Protein AF-A0A9W8AGY7-F1 (afdb_monomer)

Sequence (132 aa):
MSMKNAQGVYFEDEKQWYHQAKLQNYPKIDGCYEPANGPQTVNGIDLKPFTSIVTKSYDKDTKLFIKELEGKKVDNGAEHNGCVQVVDNDTEDSDLGMYISTAERKRKYFKGLGMVTVTEKDDCDVRRYKLE

Solvent-accessible surface area (backbone atoms only — not comparable to full-atom values): 8277 Å² total; per-residue (Å²): 135,86,80,76,77,68,65,74,38,53,72,73,88,79,75,73,82,66,75,80,74,64,75,83,77,61,76,86,72,92,66,91,75,76,85,68,99,58,62,54,48,100,84,69,46,75,58,40,51,83,23,26,27,33,20,58,87,51,58,62,73,41,28,32,34,28,62,80,38,44,70,37,66,46,87,66,66,49,61,34,81,21,25,27,33,26,74,39,35,94,57,95,84,45,72,32,41,72,42,49,97,41,69,68,58,40,52,63,65,48,57,93,61,63,74,35,53,50,36,84,31,87,85,51,74,63,67,87,64,66,85,115

Structure (mmCIF, N/CA/C/O backbone):
data_AF-A0A9W8AGY7-F1
#
_entry.id   AF-A0A9W8AGY7-F1
#
loop_
_atom_site.group_PDB
_atom_site.id
_atom_site.type_symbol
_atom_site.label_atom_id
_atom_site.label_alt_id
_atom_site.label_comp_id
_atom_site.label_asym_id
_atom_site.label_entity_id
_atom_site.label_seq_id
_atom_site.pdbx_PDB_ins_code
_atom_site.Cartn_x
_atom_site.Cartn_y
_atom_site.Cartn_z
_atom_site.occupancy
_atom_site.B_iso_or_equiv
_atom_site.auth_seq_id
_atom_site.auth_comp_id
_atom_site.auth_asym_id
_atom_site.auth_atom_id
_atom_site.pdbx_PDB_model_num
ATOM 1 N N . MET A 1 1 ? 3.008 -24.427 8.180 1.00 36.34 1 MET A N 1
ATOM 2 C CA . MET A 1 1 ? 2.814 -22.997 7.862 1.00 36.34 1 MET A CA 1
ATOM 3 C C . MET A 1 1 ? 3.503 -22.184 8.939 1.00 36.34 1 MET A C 1
ATOM 5 O O . MET A 1 1 ? 3.071 -22.222 10.083 1.00 36.34 1 MET A O 1
ATOM 9 N N . SER A 1 2 ? 4.632 -21.561 8.604 1.00 28.73 2 SER A N 1
ATOM 10 C CA . SER A 1 2 ? 5.392 -20.728 9.537 1.00 28.73 2 SER A CA 1
ATOM 11 C C . SER A 1 2 ? 4.778 -19.331 9.531 1.00 28.73 2 SER A C 1
ATOM 13 O O . SER A 1 2 ? 4.977 -18.587 8.580 1.00 28.73 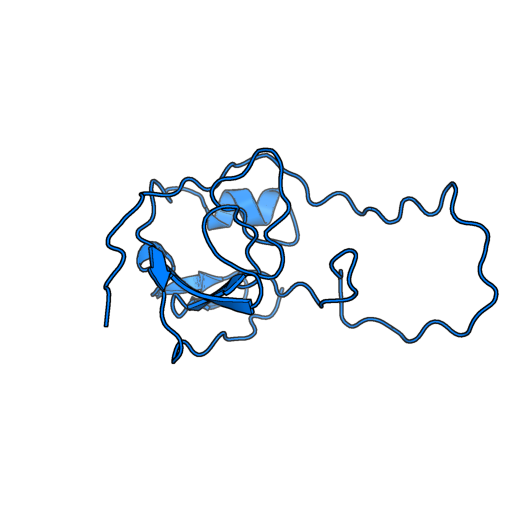2 SER A O 1
ATOM 15 N N . MET A 1 3 ? 3.996 -18.989 10.556 1.00 26.45 3 MET A N 1
ATOM 16 C CA . MET A 1 3 ? 3.531 -17.615 10.756 1.00 26.45 3 MET A CA 1
ATOM 17 C C . MET A 1 3 ? 4.725 -16.769 11.207 1.00 26.45 3 MET A C 1
ATOM 19 O O . MET A 1 3 ? 5.158 -16.872 12.355 1.00 26.45 3 MET A O 1
ATOM 23 N N . LYS A 1 4 ? 5.284 -15.950 10.309 1.00 35.03 4 LYS A N 1
ATOM 24 C CA . LYS A 1 4 ? 6.193 -14.869 10.706 1.00 35.03 4 LYS A CA 1
ATOM 25 C C . LYS A 1 4 ? 5.344 -13.783 11.372 1.00 35.03 4 LYS A C 1
ATOM 27 O O . LYS A 1 4 ? 4.729 -12.965 10.699 1.00 35.03 4 LYS A O 1
ATOM 32 N N . ASN A 1 5 ? 5.243 -13.829 12.699 1.00 32.84 5 ASN A N 1
ATOM 33 C CA . ASN A 1 5 ? 4.553 -12.796 13.464 1.00 32.84 5 ASN A CA 1
ATOM 34 C C . ASN A 1 5 ? 5.435 -11.549 13.615 1.00 32.84 5 ASN A C 1
ATOM 36 O O . ASN A 1 5 ? 6.529 -11.626 14.165 1.00 32.84 5 ASN A O 1
ATOM 40 N N . ALA A 1 6 ? 4.858 -10.426 13.185 1.00 37.06 6 ALA A N 1
ATOM 41 C CA . ALA A 1 6 ? 5.019 -9.064 13.688 1.00 37.06 6 ALA A CA 1
ATOM 42 C C . ALA A 1 6 ? 6.443 -8.479 13.767 1.00 37.06 6 ALA A C 1
ATOM 44 O O . ALA A 1 6 ? 7.147 -8.605 14.767 1.00 37.06 6 ALA A O 1
ATOM 45 N N . GLN A 1 7 ? 6.772 -7.662 12.767 1.00 37.03 7 GLN A N 1
ATOM 46 C CA . GLN A 1 7 ? 7.574 -6.457 12.966 1.00 37.03 7 GLN A CA 1
ATOM 47 C C . GLN A 1 7 ? 6.653 -5.262 12.745 1.00 37.03 7 GLN A C 1
ATOM 49 O O . GLN A 1 7 ? 5.966 -5.184 11.728 1.00 37.03 7 GLN A O 1
ATOM 54 N N . GLY A 1 8 ? 6.581 -4.378 13.735 1.00 29.78 8 GLY A N 1
ATOM 55 C CA . GLY A 1 8 ? 5.887 -3.113 13.579 1.00 29.78 8 GLY A CA 1
ATOM 56 C C . GLY A 1 8 ? 6.634 -2.261 12.566 1.00 29.78 8 GLY A C 1
ATOM 57 O O . GLY A 1 8 ? 7.828 -2.033 12.747 1.00 29.78 8 GLY A O 1
ATOM 58 N N . VAL A 1 9 ? 5.955 -1.837 11.500 1.00 43.41 9 VAL A N 1
ATOM 59 C CA . VAL A 1 9 ? 6.594 -1.058 10.434 1.00 43.41 9 VAL A CA 1
ATOM 60 C C . VAL A 1 9 ? 6.110 0.387 10.441 1.00 43.41 9 VAL A C 1
ATOM 62 O O . VAL A 1 9 ? 4.936 0.653 10.707 1.00 43.41 9 VAL A O 1
ATOM 65 N N . TYR A 1 10 ? 7.023 1.320 10.178 1.00 37.38 10 TYR A N 1
ATOM 66 C CA . TYR A 1 10 ? 6.752 2.752 10.097 1.00 37.38 10 TYR A CA 1
ATOM 67 C C . TYR A 1 10 ? 6.577 3.182 8.640 1.00 37.38 10 TYR A C 1
ATOM 69 O O . TYR A 1 10 ? 7.356 2.790 7.775 1.00 37.38 10 TYR A O 1
ATOM 77 N N . PHE A 1 11 ? 5.583 4.032 8.374 1.00 44.59 11 PHE A N 1
ATOM 78 C CA . PHE A 1 11 ? 5.493 4.758 7.110 1.00 44.59 11 PHE A CA 1
ATOM 79 C C . PHE A 1 11 ? 6.304 6.049 7.237 1.00 44.59 11 PHE A C 1
ATOM 81 O O . PHE A 1 11 ? 5.880 6.977 7.920 1.00 44.59 11 PHE A O 1
ATOM 88 N N . GLU A 1 12 ? 7.470 6.128 6.597 1.00 42.06 12 GLU A N 1
ATOM 89 C CA . GLU A 1 12 ? 8.232 7.381 6.566 1.00 42.06 12 GLU A CA 1
ATOM 90 C C . GLU A 1 12 ? 7.500 8.442 5.738 1.00 42.06 12 GLU A C 1
ATOM 92 O O . GLU A 1 12 ? 7.098 8.183 4.599 1.00 42.06 12 GLU A O 1
ATOM 97 N N . ASP A 1 13 ? 7.365 9.656 6.275 1.00 39.91 13 ASP A N 1
ATOM 98 C CA . ASP A 1 13 ? 6.601 10.748 5.662 1.00 39.91 13 ASP A CA 1
ATOM 99 C C . ASP A 1 13 ? 7.260 11.327 4.390 1.00 39.91 13 ASP A C 1
ATOM 101 O O . ASP A 1 13 ? 6.552 11.762 3.479 1.00 39.91 13 ASP A O 1
ATOM 105 N N . GLU A 1 14 ? 8.582 11.228 4.203 1.00 37.03 14 GLU A N 1
ATOM 106 C CA . GLU A 1 14 ? 9.299 12.131 3.275 1.00 37.03 14 GLU A CA 1
ATOM 107 C C . GLU A 1 14 ? 10.176 11.498 2.184 1.00 37.03 14 GLU A C 1
ATOM 109 O O . GLU A 1 14 ? 11.145 12.099 1.732 1.00 37.03 14 GLU A O 1
ATOM 114 N N . LYS A 1 15 ? 9.792 10.352 1.619 1.00 40.22 15 LYS A N 1
ATOM 115 C CA . LYS A 1 15 ? 10.251 10.019 0.259 1.00 40.22 15 LYS A CA 1
ATOM 116 C C . LYS A 1 15 ? 9.201 10.450 -0.752 1.00 40.22 15 LYS A C 1
ATOM 118 O O . LYS A 1 15 ? 8.164 9.804 -0.914 1.00 40.22 15 LYS A O 1
ATOM 123 N N . GLN A 1 16 ? 9.445 11.601 -1.381 1.00 34.78 16 GLN A N 1
ATOM 124 C CA . GLN A 1 16 ? 8.790 11.938 -2.636 1.00 34.78 16 GLN A CA 1
ATOM 125 C C . GLN A 1 16 ? 9.174 10.837 -3.621 1.00 34.78 16 GLN A C 1
ATOM 127 O O . GLN A 1 16 ? 10.359 10.581 -3.830 1.00 34.78 16 GLN A O 1
ATOM 132 N N . TRP A 1 17 ? 8.182 10.177 -4.215 1.00 35.97 17 TRP A N 1
ATOM 133 C CA . TRP A 1 17 ? 8.400 9.425 -5.441 1.00 35.97 17 TRP A CA 1
ATOM 134 C C . TRP A 1 17 ? 8.764 10.465 -6.488 1.00 35.97 17 TRP A C 1
ATOM 136 O O . TRP A 1 17 ? 7.896 11.016 -7.164 1.00 35.97 17 TRP A O 1
ATOM 146 N N . TYR A 1 18 ? 10.044 10.834 -6.533 1.00 27.55 18 TYR A N 1
ATOM 147 C CA . TYR A 1 18 ? 10.552 11.651 -7.608 1.00 27.55 18 TYR A CA 1
ATOM 148 C C . TYR A 1 18 ? 10.134 10.936 -8.879 1.00 27.55 18 TYR A C 1
ATOM 150 O O . TYR A 1 18 ? 10.399 9.746 -9.053 1.00 27.55 18 TYR A O 1
ATOM 158 N N . HIS A 1 19 ? 9.454 11.671 -9.753 1.00 31.58 19 HIS A N 1
ATOM 159 C CA . HIS A 1 19 ? 9.500 11.400 -11.170 1.00 31.58 19 HIS A CA 1
ATOM 160 C C . HIS A 1 19 ? 10.970 11.190 -11.543 1.00 31.58 19 HIS A C 1
ATOM 162 O O . HIS A 1 19 ? 11.675 12.126 -11.905 1.00 31.58 19 HIS A O 1
ATOM 168 N N . GLN A 1 20 ? 11.440 9.946 -11.503 1.00 30.47 20 GLN A N 1
ATOM 169 C CA . GLN A 1 20 ? 12.648 9.542 -12.197 1.00 30.47 20 GLN A CA 1
ATOM 170 C C . GLN A 1 20 ? 12.340 9.383 -13.692 1.00 30.47 20 GLN A C 1
ATOM 172 O O . GLN A 1 20 ? 12.964 8.605 -14.392 1.00 30.47 20 GLN A O 1
ATOM 177 N N . ALA A 1 21 ? 11.476 10.244 -14.236 1.00 31.16 21 ALA A N 1
ATOM 178 C CA . ALA A 1 21 ? 11.720 10.807 -15.547 1.00 31.16 21 ALA A CA 1
ATOM 179 C C . ALA A 1 21 ? 12.912 11.781 -15.432 1.00 31.16 21 ALA A C 1
ATOM 181 O O . ALA A 1 21 ? 12.794 12.979 -15.683 1.00 31.16 21 ALA A O 1
ATOM 182 N N . LYS A 1 22 ? 14.104 11.267 -15.085 1.00 30.50 22 LYS A N 1
ATOM 183 C CA . LYS A 1 22 ? 15.365 11.882 -15.516 1.00 30.50 22 LYS A CA 1
ATOM 184 C C . LYS A 1 22 ? 15.456 11.665 -17.033 1.00 30.50 22 LYS A C 1
ATOM 186 O O . LYS A 1 22 ? 16.302 10.932 -17.527 1.00 30.50 22 LYS A O 1
ATOM 191 N N . LEU A 1 23 ? 14.589 12.342 -17.786 1.00 37.34 23 LEU A N 1
ATOM 192 C CA . LEU A 1 23 ? 14.663 12.446 -19.246 1.00 37.34 23 LEU A CA 1
ATOM 193 C C . LEU A 1 23 ? 15.807 13.370 -19.699 1.00 37.34 23 LEU A C 1
ATOM 195 O O . LEU A 1 23 ? 15.869 13.738 -20.864 1.00 37.34 23 LEU A O 1
ATOM 199 N N . GLN A 1 24 ? 16.710 13.775 -18.801 1.00 32.31 24 GLN A N 1
ATOM 200 C CA . GLN A 1 24 ? 17.796 14.686 -19.159 1.00 32.31 24 GLN A CA 1
ATOM 201 C C . GLN A 1 24 ? 19.070 13.991 -19.649 1.00 32.31 24 GLN A C 1
ATOM 203 O O . GLN A 1 24 ? 19.894 14.685 -20.221 1.00 32.31 24 GLN A O 1
ATOM 208 N N . ASN A 1 25 ? 19.238 12.668 -19.487 1.00 35.69 25 ASN A N 1
ATOM 209 C CA . ASN A 1 25 ? 20.479 11.982 -19.899 1.00 35.69 25 ASN A CA 1
ATOM 210 C C . ASN A 1 25 ? 20.312 10.556 -20.459 1.00 35.69 25 ASN A C 1
ATOM 212 O O . ASN A 1 25 ? 21.315 9.882 -20.681 1.00 35.69 25 ASN A O 1
ATOM 216 N N . TYR A 1 26 ? 19.091 10.077 -20.712 1.00 37.44 26 TYR A N 1
ATOM 217 C CA . TYR A 1 26 ? 18.943 8.855 -21.507 1.00 37.44 26 TYR A CA 1
ATOM 218 C C . TYR A 1 26 ? 19.091 9.216 -22.989 1.00 37.44 26 TYR A C 1
ATOM 220 O O . TYR A 1 26 ? 18.455 10.183 -23.423 1.00 37.44 26 TYR A O 1
ATOM 228 N N . PRO A 1 27 ? 19.917 8.494 -23.775 1.00 35.81 27 PRO A N 1
ATOM 229 C CA . PRO A 1 27 ? 19.903 8.664 -25.222 1.00 35.81 27 PRO A CA 1
ATOM 230 C C . PRO A 1 27 ? 18.453 8.512 -25.677 1.00 35.81 27 PRO A C 1
ATOM 232 O O . PRO A 1 27 ? 17.772 7.594 -25.223 1.00 35.81 27 PRO A O 1
ATOM 235 N N . LYS A 1 28 ? 17.959 9.437 -26.508 1.00 3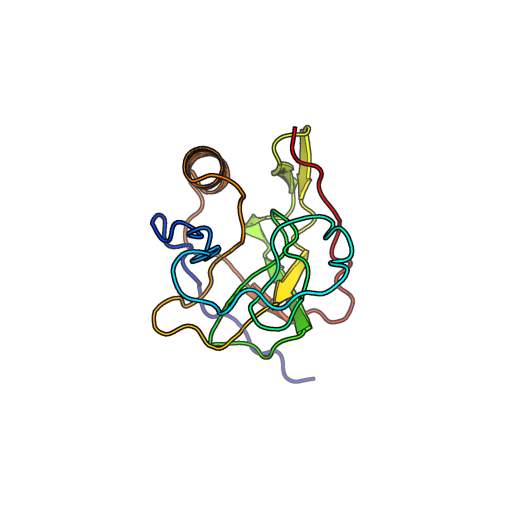6.59 28 LYS A N 1
ATOM 236 C CA . LYS A 1 28 ? 16.662 9.271 -27.170 1.00 36.59 28 LYS A CA 1
ATOM 237 C C . LYS A 1 28 ? 16.688 7.908 -27.855 1.00 36.59 28 LYS A C 1
ATOM 239 O O . LYS A 1 28 ? 17.395 7.731 -28.842 1.00 36.59 28 LYS A O 1
ATOM 244 N N . ILE A 1 29 ? 15.982 6.941 -27.285 1.00 43.50 29 ILE A N 1
ATOM 245 C CA . ILE A 1 29 ? 15.740 5.672 -27.947 1.00 43.50 29 ILE A CA 1
ATOM 246 C C . ILE A 1 29 ? 14.576 5.980 -28.883 1.00 43.50 29 ILE A C 1
ATOM 248 O O . ILE A 1 29 ? 13.451 6.172 -28.431 1.00 43.50 29 ILE A O 1
ATOM 252 N N . ASP A 1 30 ? 14.858 6.131 -30.175 1.00 31.55 30 ASP A N 1
ATOM 253 C CA . ASP A 1 30 ? 13.804 6.246 -31.179 1.00 31.55 30 ASP A CA 1
ATOM 254 C C . ASP A 1 30 ? 13.035 4.918 -31.207 1.00 31.55 30 ASP A C 1
ATOM 256 O O . ASP A 1 30 ? 13.513 3.901 -31.710 1.00 31.55 30 ASP A O 1
ATOM 260 N N . GLY A 1 31 ? 11.853 4.917 -30.599 1.00 39.81 31 GLY A N 1
ATOM 261 C CA . GLY A 1 31 ? 10.971 3.765 -30.505 1.00 39.81 31 GLY A CA 1
ATOM 262 C C . GLY A 1 31 ? 9.540 4.204 -30.225 1.00 39.81 31 GLY A C 1
ATOM 263 O O . GLY A 1 31 ? 9.297 5.224 -29.580 1.00 39.81 31 GLY A O 1
ATOM 264 N N . CYS A 1 32 ? 8.574 3.445 -30.738 1.00 35.62 32 CYS A N 1
ATOM 265 C CA . CYS A 1 32 ? 7.171 3.626 -30.392 1.00 35.62 32 CYS A CA 1
ATOM 266 C C . CYS A 1 32 ? 6.985 3.232 -28.923 1.00 35.62 32 CYS A C 1
ATOM 268 O O . CYS A 1 32 ? 6.988 2.049 -28.594 1.00 35.62 32 CYS A O 1
ATOM 270 N N . TYR A 1 33 ? 6.860 4.219 -28.041 1.00 42.56 33 TYR A N 1
ATOM 271 C CA . TYR A 1 33 ? 6.534 3.979 -26.641 1.00 42.56 33 TYR A CA 1
ATOM 272 C C . TYR A 1 33 ? 5.041 3.672 -26.523 1.00 42.56 33 TYR A C 1
ATOM 274 O O . TYR A 1 33 ? 4.204 4.491 -26.910 1.00 42.56 33 TYR A O 1
ATOM 282 N N . GLU A 1 34 ? 4.701 2.498 -25.994 1.00 42.38 34 GLU A N 1
ATOM 283 C CA . GLU A 1 34 ? 3.321 2.215 -25.609 1.00 42.38 34 GLU A CA 1
ATOM 284 C C . GLU A 1 34 ? 2.917 3.132 -24.442 1.00 42.38 34 GLU A C 1
ATOM 286 O O . GLU A 1 34 ? 3.718 3.367 -23.530 1.00 42.38 34 GLU A O 1
ATOM 291 N N . PRO A 1 35 ? 1.695 3.687 -24.447 1.00 41.53 35 PRO A N 1
ATOM 292 C CA . PRO A 1 35 ? 1.217 4.496 -23.337 1.00 41.53 35 PRO A CA 1
ATOM 293 C C . PRO A 1 35 ? 1.127 3.643 -22.064 1.00 41.53 35 PRO A C 1
ATOM 295 O O . PRO A 1 35 ? 0.354 2.690 -21.993 1.00 41.53 35 PRO A O 1
ATOM 298 N N . ALA A 1 36 ? 1.903 4.006 -21.043 1.00 45.09 36 ALA A N 1
ATOM 299 C CA . ALA A 1 36 ? 1.798 3.404 -19.719 1.00 45.09 36 ALA A CA 1
ATOM 300 C C . ALA A 1 36 ? 0.558 3.938 -18.981 1.00 45.09 36 ALA A C 1
ATOM 302 O O . ALA A 1 36 ? 0.233 5.125 -19.058 1.00 45.09 36 ALA A O 1
ATOM 303 N N . ASN A 1 37 ? -0.112 3.078 -18.211 1.00 53.31 37 ASN A N 1
ATOM 304 C CA . ASN A 1 37 ? -1.315 3.435 -17.445 1.00 53.31 37 ASN A CA 1
ATOM 305 C C . ASN A 1 37 ? -1.013 4.239 -16.159 1.00 53.31 37 ASN A C 1
ATOM 307 O O . ASN A 1 37 ? -1.918 4.491 -15.361 1.00 53.31 37 ASN A O 1
ATOM 311 N N . GLY A 1 38 ? 0.247 4.627 -15.937 1.00 62.75 38 GLY A N 1
ATOM 312 C CA . GLY A 1 38 ? 0.708 5.370 -14.769 1.00 62.75 38 GLY A CA 1
ATOM 313 C C . GLY A 1 38 ? 2.220 5.240 -14.553 1.00 62.75 38 GLY A C 1
ATOM 314 O O . GLY A 1 38 ? 2.927 4.718 -15.416 1.00 62.75 38 GLY A O 1
ATOM 315 N N . PRO A 1 39 ? 2.738 5.727 -13.413 1.00 67.50 39 PRO A N 1
ATOM 316 C CA . PRO A 1 39 ? 4.134 5.537 -13.029 1.00 67.50 39 PRO A CA 1
ATOM 317 C C . PRO A 1 39 ? 4.475 4.055 -12.860 1.00 67.50 39 PRO A C 1
ATOM 319 O O . PRO A 1 39 ? 3.669 3.291 -12.334 1.00 67.50 39 PRO A O 1
ATOM 322 N N . GLN A 1 40 ? 5.680 3.668 -13.271 1.00 68.12 40 GLN A N 1
ATOM 323 C CA . GLN A 1 40 ? 6.172 2.294 -13.197 1.00 68.12 40 GLN A CA 1
ATOM 324 C C . GLN A 1 40 ? 7.450 2.213 -12.357 1.00 68.12 40 GLN A C 1
ATOM 326 O O . GLN A 1 40 ? 8.186 3.196 -12.238 1.00 68.12 40 GLN A O 1
ATOM 331 N N . THR A 1 41 ? 7.729 1.042 -11.783 1.00 66.44 41 THR A N 1
ATOM 332 C CA . THR A 1 41 ? 9.061 0.729 -11.241 1.00 66.44 41 THR A CA 1
ATOM 333 C C . THR A 1 41 ? 10.103 0.689 -12.365 1.00 66.44 41 THR A C 1
ATOM 335 O O . THR A 1 41 ? 9.757 0.613 -13.545 1.00 66.44 41 THR A O 1
ATOM 338 N N . VAL A 1 42 ? 11.395 0.654 -12.015 1.00 64.00 42 VAL A N 1
ATOM 339 C CA . VAL A 1 42 ? 12.500 0.489 -12.987 1.00 64.00 42 VAL A CA 1
ATOM 340 C C . VAL A 1 42 ? 12.384 -0.789 -13.831 1.00 64.00 42 VAL A C 1
ATOM 342 O O . VAL A 1 42 ? 12.940 -0.866 -14.920 1.00 64.00 42 VAL A O 1
ATOM 345 N N . ASN A 1 43 ? 11.620 -1.769 -13.344 1.00 65.12 43 ASN A N 1
ATOM 346 C CA . ASN A 1 43 ? 11.360 -3.048 -13.998 1.00 65.12 43 ASN A CA 1
ATOM 347 C C . ASN A 1 43 ? 10.027 -3.066 -14.779 1.00 65.12 43 ASN A C 1
ATOM 349 O O . ASN A 1 43 ? 9.551 -4.142 -15.135 1.00 65.12 43 ASN A O 1
ATOM 353 N N . GLY A 1 44 ? 9.391 -1.909 -14.998 1.00 66.31 44 GLY A N 1
ATOM 354 C CA . GLY A 1 44 ? 8.162 -1.783 -15.791 1.00 66.31 44 GLY A CA 1
ATOM 355 C C . GLY A 1 44 ? 6.871 -2.195 -15.074 1.00 66.31 44 GLY A C 1
ATOM 356 O O . GLY A 1 44 ? 5.859 -2.425 -15.729 1.00 66.31 44 GLY A O 1
ATOM 357 N N . ILE A 1 45 ? 6.871 -2.312 -13.740 1.00 72.56 45 ILE A N 1
ATOM 358 C CA . ILE A 1 45 ? 5.656 -2.669 -12.984 1.00 72.56 45 ILE A CA 1
ATOM 359 C C . ILE A 1 45 ? 4.848 -1.416 -12.681 1.00 72.56 45 ILE A C 1
ATOM 361 O O . ILE A 1 45 ? 5.342 -0.525 -11.993 1.00 72.56 45 ILE A O 1
ATOM 365 N N . ASP A 1 46 ? 3.590 -1.390 -13.122 1.00 78.50 46 ASP A N 1
ATOM 366 C CA . ASP A 1 46 ? 2.641 -0.318 -12.813 1.00 78.50 46 ASP A CA 1
ATOM 367 C C . ASP A 1 46 ? 2.461 -0.135 -11.299 1.00 78.50 46 ASP A C 1
ATOM 369 O O . ASP A 1 46 ? 2.035 -1.046 -10.577 1.00 78.50 46 ASP A O 1
ATOM 373 N N . LEU A 1 47 ? 2.728 1.082 -10.828 1.00 81.56 47 LEU A N 1
ATOM 374 C CA . LEU A 1 47 ? 2.493 1.488 -9.452 1.00 81.56 47 LEU A CA 1
ATOM 375 C C . LEU A 1 47 ? 1.013 1.808 -9.251 1.00 81.56 47 LEU A C 1
ATOM 377 O O . LEU A 1 47 ? 0.444 2.713 -9.865 1.00 81.56 47 LEU A O 1
ATOM 381 N N . LYS A 1 48 ? 0.389 1.074 -8.335 1.00 87.44 48 LYS A N 1
ATOM 382 C CA . LYS A 1 48 ? -1.007 1.251 -7.951 1.00 87.44 48 LYS A CA 1
ATOM 383 C C . LYS A 1 48 ? -1.050 2.054 -6.654 1.00 87.44 48 LYS A C 1
ATOM 385 O O . LYS A 1 48 ? -0.500 1.614 -5.639 1.00 87.44 48 LYS A O 1
ATOM 390 N N . PRO A 1 49 ? -1.686 3.233 -6.646 1.00 86.75 49 PRO A N 1
ATOM 391 C CA . PRO A 1 49 ? -1.768 4.027 -5.435 1.00 86.75 49 PRO A CA 1
ATOM 392 C C . PRO A 1 49 ? -2.489 3.255 -4.330 1.00 86.75 49 PRO A C 1
ATOM 394 O O . PRO A 1 49 ? -3.378 2.440 -4.594 1.00 86.75 49 PRO A O 1
ATOM 397 N N . PHE A 1 50 ? -2.071 3.512 -3.093 1.00 89.69 50 PHE A N 1
ATOM 398 C CA . PHE A 1 50 ? -2.558 2.878 -1.862 1.00 89.69 50 PHE A CA 1
ATOM 399 C C . PHE A 1 50 ? -2.229 1.387 -1.705 1.00 89.69 50 PHE A C 1
ATOM 401 O O . PHE A 1 50 ? -2.428 0.847 -0.627 1.00 89.69 50 PHE A O 1
ATOM 408 N N . THR A 1 51 ? -1.720 0.712 -2.739 1.00 92.62 51 THR A N 1
ATOM 409 C CA . THR A 1 51 ? -1.598 -0.759 -2.748 1.00 92.62 51 THR A CA 1
ATOM 410 C C . THR A 1 51 ? -0.230 -1.269 -3.168 1.00 92.62 51 THR A C 1
ATOM 412 O O . THR A 1 51 ? 0.137 -2.370 -2.773 1.00 92.62 51 THR A O 1
ATOM 415 N N . SER A 1 52 ? 0.552 -0.494 -3.919 1.00 90.69 52 SER A N 1
ATOM 416 C CA . SER A 1 52 ? 1.953 -0.813 -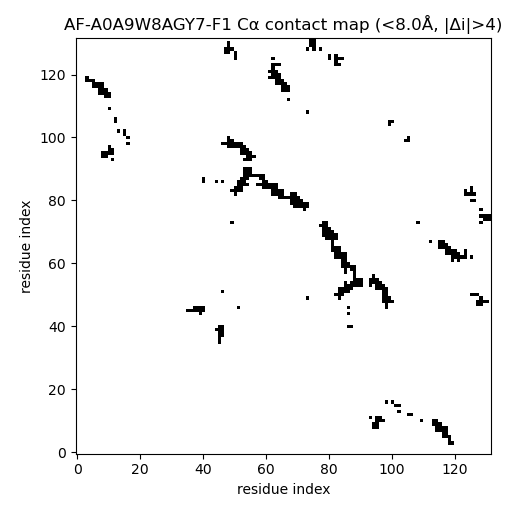4.192 1.00 90.69 52 SER A CA 1
ATOM 417 C C . SER A 1 52 ? 2.836 -0.395 -3.021 1.00 90.69 52 SER A C 1
ATOM 419 O O . SER A 1 52 ? 2.838 0.777 -2.632 1.00 90.69 52 SER A O 1
ATOM 421 N N . ILE A 1 53 ? 3.599 -1.345 -2.482 1.00 88.69 53 ILE A N 1
ATOM 422 C CA . ILE A 1 53 ? 4.543 -1.121 -1.386 1.00 88.69 53 ILE A CA 1
ATOM 423 C C . ILE A 1 53 ? 5.968 -1.531 -1.766 1.00 88.69 53 ILE A C 1
ATOM 425 O O . ILE A 1 53 ? 6.176 -2.384 -2.627 1.00 88.69 53 ILE A O 1
ATOM 429 N N . VAL A 1 54 ? 6.940 -0.926 -1.093 1.00 86.12 54 VAL A N 1
ATOM 430 C CA . VAL A 1 54 ? 8.359 -1.279 -1.148 1.00 86.12 54 VAL A CA 1
ATOM 431 C C . VAL A 1 54 ? 8.853 -1.605 0.249 1.00 86.12 54 VAL A C 1
ATOM 433 O O . VAL A 1 54 ? 8.466 -0.930 1.199 1.00 86.12 54 VAL A O 1
ATOM 436 N N . THR A 1 55 ? 9.658 -2.648 0.407 1.00 84.25 55 THR A N 1
ATOM 437 C CA . THR A 1 55 ? 10.117 -3.107 1.728 1.00 84.25 55 THR A CA 1
ATOM 438 C C . THR A 1 55 ? 11.307 -4.044 1.585 1.00 84.25 55 THR A C 1
ATOM 440 O O . THR A 1 55 ? 11.331 -4.865 0.678 1.00 84.25 55 THR A O 1
ATOM 443 N N . LYS A 1 56 ? 12.272 -3.965 2.506 1.00 83.38 56 LYS A N 1
ATOM 444 C CA . LYS A 1 56 ? 13.391 -4.922 2.576 1.00 83.38 56 LYS A CA 1
ATOM 445 C C . LYS A 1 56 ? 12.997 -6.274 3.173 1.00 83.38 56 LYS A C 1
ATOM 447 O O . LYS A 1 56 ? 13.720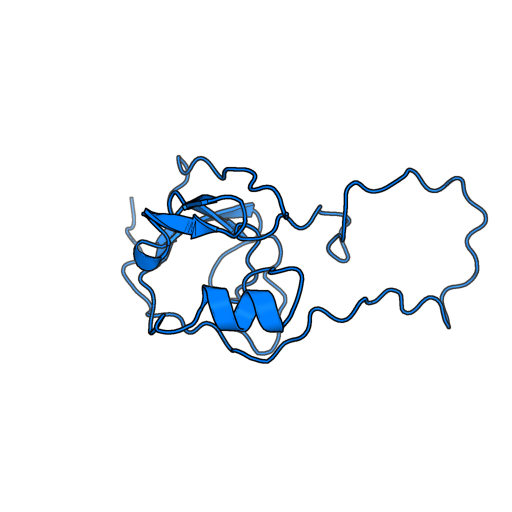 -7.252 3.016 1.00 83.38 56 LYS A O 1
ATOM 452 N N . SER A 1 57 ? 11.899 -6.317 3.925 1.00 84.06 57 SER A N 1
ATOM 453 C CA . SER A 1 57 ? 11.560 -7.463 4.777 1.00 84.06 57 SER A CA 1
ATOM 454 C C . SER A 1 57 ? 10.839 -8.584 4.033 1.00 84.06 57 SER A C 1
ATOM 456 O O . SER A 1 57 ? 10.748 -9.696 4.554 1.00 84.06 57 SER A O 1
ATOM 458 N N . TYR A 1 58 ? 10.318 -8.293 2.841 1.00 86.69 58 TYR A N 1
ATOM 459 C CA . TYR A 1 58 ? 9.488 -9.203 2.063 1.00 86.69 58 TYR A CA 1
ATOM 460 C C . TYR A 1 58 ? 9.941 -9.231 0.610 1.00 86.69 58 TYR A C 1
ATOM 462 O O . TYR A 1 58 ? 10.362 -8.216 0.053 1.00 86.69 58 TYR A O 1
ATOM 470 N N . ASP A 1 59 ? 9.817 -10.400 -0.010 1.00 89.44 59 ASP A N 1
ATOM 471 C CA . ASP A 1 59 ? 10.158 -10.572 -1.413 1.00 89.44 59 ASP A CA 1
ATOM 472 C C . ASP A 1 59 ? 9.171 -9.826 -2.312 1.00 89.44 59 ASP A C 1
ATOM 474 O O . ASP A 1 59 ? 7.999 -9.617 -1.976 1.00 89.44 59 ASP A O 1
ATOM 478 N N . LYS A 1 60 ? 9.644 -9.453 -3.498 1.00 87.69 60 LYS A N 1
ATOM 479 C CA . LYS A 1 60 ? 8.796 -8.921 -4.561 1.00 87.69 60 LYS A CA 1
ATOM 480 C C . LYS A 1 60 ? 7.631 -9.874 -4.872 1.00 87.69 60 LYS A C 1
ATOM 482 O O . LYS A 1 60 ? 7.758 -11.086 -4.748 1.00 87.69 60 LYS A O 1
ATOM 487 N N . ASP A 1 61 ? 6.493 -9.301 -5.258 1.00 89.75 61 ASP A N 1
ATOM 488 C CA . ASP A 1 61 ? 5.213 -9.970 -5.525 1.00 89.75 61 ASP A CA 1
ATOM 489 C C . ASP A 1 61 ? 4.511 -10.585 -4.307 1.00 89.75 61 ASP A C 1
ATOM 491 O O . ASP A 1 61 ? 3.363 -11.026 -4.420 1.00 89.75 61 ASP A O 1
ATOM 495 N N . THR A 1 62 ? 5.122 -10.510 -3.121 1.00 92.38 62 THR A N 1
ATOM 496 C CA . THR A 1 62 ? 4.461 -10.884 -1.869 1.00 92.38 62 THR A CA 1
ATOM 497 C C . THR A 1 62 ? 3.233 -10.009 -1.637 1.00 92.38 62 THR A C 1
ATOM 499 O O . THR A 1 62 ? 3.273 -8.776 -1.748 1.00 92.38 62 THR A O 1
ATOM 502 N N . LYS A 1 63 ? 2.124 -10.654 -1.281 1.00 94.38 63 LYS A N 1
ATOM 503 C CA . LYS A 1 63 ? 0.902 -9.982 -0.850 1.00 94.38 63 LYS A CA 1
ATOM 504 C C . LYS A 1 63 ? 0.875 -9.890 0.661 1.00 94.38 63 LYS A C 1
ATOM 506 O O . LYS A 1 63 ? 1.026 -10.892 1.361 1.00 94.38 63 LYS A O 1
ATOM 511 N N . LEU A 1 64 ? 0.642 -8.683 1.153 1.00 92.88 64 LEU A N 1
ATOM 512 C CA . LEU A 1 64 ? 0.581 -8.406 2.578 1.00 92.88 64 LEU A CA 1
ATOM 513 C C . LEU A 1 64 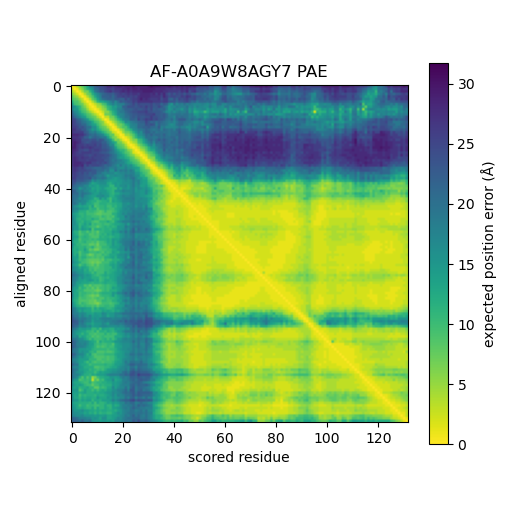? -0.801 -7.879 2.942 1.00 92.88 64 LEU A C 1
ATOM 515 O O . LEU A 1 64 ? -1.451 -7.172 2.170 1.00 92.88 64 LEU A O 1
ATOM 519 N N . PHE A 1 65 ? -1.223 -8.199 4.153 1.00 93.94 65 PHE A N 1
ATOM 520 C CA . PHE A 1 65 ? -2.358 -7.589 4.812 1.00 93.94 65 PHE A CA 1
ATOM 521 C C . PHE A 1 65 ? -1.855 -6.634 5.895 1.00 93.94 65 PHE A C 1
ATOM 523 O O . PHE A 1 65 ? -1.099 -7.037 6.780 1.00 93.94 65 PHE A O 1
ATOM 530 N N . ILE A 1 66 ? -2.283 -5.374 5.817 1.00 91.69 66 ILE A N 1
ATOM 531 C CA . ILE A 1 66 ? -2.008 -4.335 6.810 1.00 91.69 66 ILE A CA 1
ATOM 532 C C . ILE A 1 66 ? -3.321 -3.980 7.496 1.00 91.69 66 ILE A C 1
ATOM 534 O O . ILE A 1 66 ? -4.196 -3.342 6.901 1.00 91.69 66 ILE A O 1
ATOM 538 N N . LYS A 1 67 ? -3.454 -4.389 8.759 1.00 88.69 67 LYS A N 1
ATOM 539 C CA . LYS A 1 67 ? -4.707 -4.277 9.516 1.00 88.69 67 LYS A CA 1
ATOM 540 C C . LYS A 1 67 ? -5.189 -2.832 9.630 1.00 88.69 67 LYS A C 1
ATOM 542 O O . LYS A 1 67 ? -6.372 -2.555 9.492 1.00 88.69 67 LYS A O 1
ATOM 547 N N . GLU A 1 68 ? -4.273 -1.899 9.841 1.00 89.06 68 GLU A N 1
ATOM 548 C CA . GLU A 1 68 ? -4.557 -0.478 10.055 1.00 89.06 68 GLU A CA 1
ATOM 549 C C . GLU A 1 68 ? -5.008 0.243 8.775 1.00 89.06 68 GLU A C 1
ATOM 551 O O . GLU A 1 68 ? -5.468 1.385 8.833 1.00 89.06 68 GLU A O 1
ATOM 556 N N . LEU A 1 69 ? -4.888 -0.412 7.616 1.00 92.50 69 LEU A N 1
ATOM 557 C CA . LEU A 1 69 ? -5.456 0.076 6.366 1.00 92.50 69 LEU A CA 1
ATOM 558 C C . LEU A 1 69 ? -6.854 -0.488 6.104 1.00 92.50 69 LEU A C 1
ATOM 560 O O . LEU A 1 69 ? -7.545 0.036 5.240 1.00 92.50 69 LEU A O 1
ATOM 564 N N . GLU A 1 70 ? -7.294 -1.540 6.790 1.00 94.56 70 GLU A N 1
ATOM 565 C CA . GLU A 1 70 ? -8.649 -2.066 6.614 1.00 94.56 70 GLU A CA 1
ATOM 566 C C . GLU A 1 70 ? -9.699 -1.044 7.090 1.00 94.56 70 GLU A C 1
ATOM 568 O O . GLU A 1 70 ? -9.607 -0.493 8.185 1.00 94.56 70 GLU A O 1
ATOM 573 N N . GLY A 1 71 ? -10.681 -0.736 6.238 1.00 93.50 71 GLY A N 1
ATOM 574 C CA . GLY A 1 71 ? -11.719 0.268 6.498 1.00 93.50 71 GLY A CA 1
ATOM 575 C C . GLY A 1 71 ? -11.255 1.721 6.325 1.00 93.50 71 GLY A C 1
ATOM 576 O O . GLY A 1 71 ? -12.058 2.651 6.416 1.00 93.50 71 GLY A O 1
ATOM 577 N N . LYS A 1 72 ? -9.967 1.963 6.054 1.00 92.69 72 LYS A N 1
ATOM 578 C CA . LYS A 1 72 ? -9.446 3.322 5.890 1.00 92.69 72 LYS A CA 1
ATOM 579 C C . LYS A 1 72 ? -9.894 3.912 4.555 1.00 92.69 72 LYS A C 1
ATOM 581 O O . LYS A 1 72 ? -9.697 3.307 3.506 1.00 92.69 72 LYS A O 1
ATOM 586 N N . LYS A 1 73 ? -10.468 5.116 4.578 1.00 92.44 73 LYS A N 1
ATOM 587 C CA . LYS A 1 73 ? -10.932 5.782 3.354 1.00 92.44 73 LYS A CA 1
ATOM 588 C C . LYS A 1 73 ? -9.768 6.272 2.495 1.00 92.44 73 LYS A C 1
ATOM 590 O O . LYS A 1 73 ? -8.888 6.982 2.987 1.00 92.44 73 LYS A O 1
ATOM 595 N N . VAL A 1 74 ? -9.807 5.928 1.212 1.00 88.88 74 VAL A N 1
A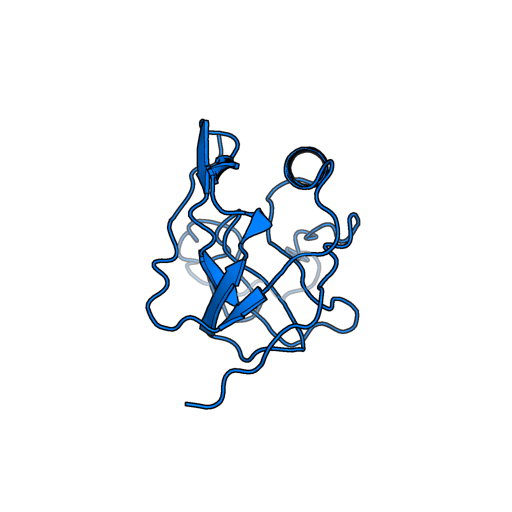TOM 596 C CA . VAL A 1 74 ? -9.007 6.561 0.155 1.00 88.88 74 VAL A CA 1
ATOM 597 C C . VAL A 1 74 ? -9.768 7.764 -0.426 1.00 88.88 74 VAL A C 1
ATOM 599 O O . VAL A 1 74 ? -10.917 8.016 -0.058 1.00 88.88 74 VAL A O 1
ATOM 602 N N . ASP A 1 75 ? -9.139 8.544 -1.309 1.00 83.56 75 ASP A N 1
ATOM 603 C CA . ASP A 1 75 ? -9.694 9.845 -1.725 1.00 83.56 75 ASP A CA 1
ATOM 604 C C . ASP A 1 75 ? -11.032 9.760 -2.456 1.00 83.56 75 ASP A C 1
ATOM 606 O O . ASP A 1 75 ? -11.874 10.623 -2.244 1.00 83.56 75 ASP A O 1
ATOM 610 N N . ASN A 1 76 ? -11.268 8.692 -3.220 1.00 83.31 76 ASN A N 1
ATOM 611 C CA . ASN A 1 76 ? -12.549 8.453 -3.892 1.00 83.31 76 ASN A CA 1
ATOM 612 C C . ASN A 1 76 ? -13.660 7.941 -2.948 1.00 83.31 76 ASN A C 1
ATOM 614 O O . ASN A 1 76 ? -14.665 7.384 -3.389 1.00 83.31 76 ASN A O 1
ATOM 618 N N . GLY A 1 77 ? -13.444 8.028 -1.633 1.00 89.38 77 GLY A N 1
ATOM 619 C CA . GLY A 1 77 ? -14.374 7.588 -0.598 1.00 89.38 77 GLY A CA 1
ATOM 620 C C . GLY A 1 77 ? -14.445 6.075 -0.384 1.00 89.38 77 GLY A C 1
ATOM 621 O O . GLY A 1 77 ? -15.091 5.652 0.576 1.00 89.38 77 GLY A O 1
ATOM 622 N N . ALA A 1 78 ? -13.786 5.263 -1.219 1.00 91.44 78 ALA A N 1
ATOM 623 C CA . ALA A 1 78 ? -13.746 3.817 -1.040 1.00 91.44 78 ALA A CA 1
ATOM 624 C C . ALA A 1 78 ? -12.953 3.431 0.216 1.00 91.44 78 ALA A C 1
ATOM 626 O O . ALA A 1 78 ? -12.002 4.106 0.612 1.00 91.44 78 ALA A O 1
ATOM 627 N N . GLU A 1 79 ? -13.331 2.314 0.828 1.00 95.12 79 GLU A N 1
ATOM 628 C CA . GLU A 1 79 ? -12.617 1.757 1.972 1.00 95.12 79 GLU A CA 1
ATOM 629 C C . GLU A 1 79 ? -11.529 0.793 1.510 1.00 95.12 79 GLU A C 1
ATOM 631 O O . GLU A 1 79 ? -11.762 -0.111 0.697 1.00 95.12 79 GLU A O 1
ATOM 636 N N . HIS A 1 80 ? -10.331 0.996 2.046 1.00 94.75 80 HIS A N 1
ATOM 637 C CA . HIS A 1 80 ? -9.197 0.137 1.795 1.00 94.75 80 HIS A CA 1
ATOM 638 C C . HIS A 1 80 ? -9.398 -1.213 2.502 1.00 94.75 80 HIS A C 1
ATOM 640 O O . HIS A 1 80 ? -9.866 -1.274 3.633 1.00 94.75 80 HIS A O 1
ATOM 646 N N . ASN A 1 81 ? -9.078 -2.327 1.847 1.00 95.69 81 ASN A N 1
ATOM 647 C CA . ASN A 1 81 ? -9.328 -3.685 2.356 1.00 95.69 81 ASN A CA 1
ATOM 648 C C . ASN A 1 81 ? -8.111 -4.323 3.048 1.00 95.69 81 ASN A C 1
ATOM 650 O O . ASN A 1 81 ? -7.992 -5.542 3.099 1.00 95.69 81 ASN A O 1
ATOM 654 N N . GLY A 1 82 ? -7.161 -3.504 3.493 1.00 93.94 82 GLY A N 1
ATOM 655 C CA . GLY A 1 82 ? -5.892 -3.942 4.086 1.00 93.94 82 GLY A CA 1
ATOM 656 C C . GLY A 1 82 ? -4.879 -4.595 3.133 1.00 93.94 82 GLY A C 1
ATOM 657 O O . GLY A 1 82 ? -3.703 -4.657 3.475 1.00 93.94 82 GLY A O 1
ATOM 658 N N . CYS A 1 83 ? -5.279 -5.050 1.943 1.00 95.69 83 CYS A N 1
ATOM 659 C CA . CYS A 1 83 ? -4.404 -5.793 1.034 1.00 95.69 83 CYS A CA 1
ATOM 660 C C . CYS A 1 83 ? -3.484 -4.893 0.208 1.00 95.69 83 CYS A C 1
ATOM 662 O O . CYS A 1 83 ? -3.943 -3.973 -0.468 1.00 95.69 83 CYS A O 1
ATOM 664 N N . VAL A 1 84 ? -2.194 -5.220 0.198 1.00 93.62 84 VAL A N 1
ATOM 665 C CA . VAL A 1 84 ? -1.141 -4.524 -0.554 1.00 93.62 84 VAL A CA 1
ATOM 666 C C . VAL A 1 84 ? -0.193 -5.533 -1.219 1.00 93.62 84 VAL A C 1
ATOM 668 O O . VAL A 1 84 ? -0.186 -6.713 -0.866 1.00 93.62 84 VAL A O 1
ATOM 671 N N . GLN A 1 85 ? 0.607 -5.082 -2.187 1.00 93.88 85 GLN A N 1
ATOM 672 C CA . GLN A 1 85 ? 1.573 -5.900 -2.927 1.00 93.88 85 GLN A CA 1
ATOM 673 C C . GLN A 1 85 ? 2.964 -5.265 -2.905 1.00 93.88 85 GLN A C 1
ATOM 675 O O . GLN A 1 85 ? 3.111 -4.082 -3.226 1.00 93.88 85 GLN A O 1
ATOM 680 N N . VAL A 1 86 ? 3.982 -6.071 -2.601 1.00 90.31 86 VAL A N 1
ATOM 681 C CA . VAL A 1 86 ? 5.393 -5.692 -2.740 1.00 90.31 86 VAL A CA 1
ATOM 682 C C . VAL A 1 86 ? 5.747 -5.596 -4.217 1.00 90.31 86 VAL A C 1
ATOM 684 O O . VAL A 1 86 ? 5.743 -6.594 -4.932 1.00 90.31 86 VAL A O 1
ATOM 687 N N . VAL A 1 87 ? 6.028 -4.384 -4.690 1.00 87.88 87 VAL A N 1
ATOM 688 C CA . VAL A 1 87 ? 6.430 -4.130 -6.085 1.00 87.88 87 VAL A CA 1
ATOM 689 C C . VAL A 1 87 ? 7.939 -3.994 -6.245 1.00 87.88 87 VAL A C 1
ATOM 691 O O . VAL A 1 87 ? 8.453 -4.173 -7.350 1.00 87.88 87 VAL A O 1
ATOM 694 N N . ASP A 1 88 ? 8.630 -3.695 -5.146 1.00 83.75 88 ASP A N 1
ATOM 695 C CA . ASP A 1 88 ? 10.079 -3.582 -5.081 1.00 83.75 88 ASP A CA 1
ATOM 696 C C . ASP A 1 88 ? 10.575 -3.912 -3.670 1.00 83.75 88 ASP A C 1
ATOM 698 O O . ASP A 1 88 ? 9.895 -3.622 -2.683 1.00 83.75 88 ASP A O 1
ATOM 702 N N . ASN A 1 89 ? 11.754 -4.507 -3.574 1.00 79.94 89 ASN A N 1
ATOM 703 C CA . ASN A 1 89 ? 12.418 -4.820 -2.313 1.00 79.94 89 ASN A CA 1
ATOM 704 C C . ASN A 1 89 ? 13.856 -4.284 -2.238 1.00 79.94 89 ASN A C 1
ATOM 706 O O . ASN A 1 89 ? 14.487 -4.386 -1.185 1.00 79.94 89 ASN A O 1
ATOM 710 N N . ASP A 1 90 ? 14.345 -3.651 -3.310 1.00 72.88 90 ASP A N 1
ATOM 711 C CA . ASP A 1 90 ? 15.677 -3.048 -3.380 1.00 72.88 90 ASP A CA 1
ATOM 712 C C . ASP A 1 90 ? 15.622 -1.560 -2.996 1.00 72.88 90 ASP A C 1
ATOM 714 O O . ASP A 1 90 ? 15.657 -0.648 -3.821 1.00 72.88 90 ASP A O 1
ATOM 718 N N . THR A 1 91 ? 15.432 -1.299 -1.704 1.00 68.88 91 THR A N 1
ATOM 719 C CA . THR A 1 91 ? 15.367 0.056 -1.135 1.00 68.88 91 THR A CA 1
ATOM 720 C C . THR A 1 91 ? 16.384 0.177 -0.016 1.00 68.88 91 THR A C 1
ATOM 722 O O . THR A 1 91 ? 16.425 -0.695 0.838 1.00 68.88 91 THR A O 1
ATOM 725 N N . GLU A 1 92 ? 17.203 1.235 0.016 1.00 62.66 92 GLU A N 1
ATOM 726 C CA . GLU A 1 92 ? 18.289 1.371 1.004 1.00 62.66 92 GLU A CA 1
ATOM 727 C C . GLU A 1 92 ? 17.830 1.853 2.389 1.00 62.66 92 GLU A C 1
ATOM 729 O O . GLU A 1 92 ? 18.496 1.528 3.370 1.00 62.66 92 GLU A O 1
ATOM 734 N N . ASP A 1 93 ? 16.670 2.512 2.523 1.00 57.50 93 ASP A N 1
ATOM 735 C CA . ASP A 1 93 ? 16.306 3.160 3.805 1.00 57.50 93 ASP A CA 1
ATOM 736 C C . ASP A 1 93 ? 14.882 2.909 4.319 1.00 57.50 93 ASP A C 1
ATOM 738 O O . ASP A 1 93 ? 14.564 3.372 5.404 1.00 57.50 93 ASP A O 1
ATOM 742 N N . SER A 1 94 ? 14.002 2.210 3.593 1.00 59.59 94 SER A N 1
ATOM 743 C CA . SER A 1 94 ? 12.608 2.059 4.047 1.00 59.59 94 SER A CA 1
ATOM 744 C C . SER A 1 94 ? 12.292 0.647 4.527 1.00 59.59 94 SER A C 1
ATOM 746 O O . SER A 1 94 ? 12.324 -0.292 3.726 1.00 59.59 94 SER A O 1
ATOM 748 N N . ASP A 1 95 ? 11.873 0.521 5.787 1.00 72.62 95 ASP A N 1
ATOM 749 C CA . ASP A 1 95 ? 11.295 -0.725 6.295 1.00 72.62 95 ASP A CA 1
ATOM 750 C C . ASP A 1 95 ? 9.992 -1.058 5.547 1.00 72.62 95 ASP A C 1
ATOM 752 O O . ASP A 1 95 ? 9.803 -2.200 5.131 1.00 72.62 95 ASP A O 1
ATOM 756 N N . LEU A 1 96 ? 9.127 -0.062 5.288 1.00 78.62 96 LEU A N 1
ATOM 757 C CA . LEU A 1 96 ? 7.995 -0.166 4.358 1.00 78.62 96 LEU A CA 1
ATOM 758 C C . LEU A 1 96 ? 7.567 1.214 3.838 1.00 78.62 96 LEU A C 1
ATOM 760 O O . LEU A 1 96 ? 7.216 2.114 4.596 1.00 78.62 96 LEU A O 1
ATOM 764 N N . GLY A 1 97 ? 7.561 1.381 2.520 1.00 82.62 97 GLY A N 1
ATOM 765 C CA . GLY A 1 97 ? 7.045 2.562 1.834 1.00 82.62 97 GLY A CA 1
ATOM 766 C C . GLY A 1 97 ? 5.833 2.202 0.988 1.00 82.62 97 GLY A C 1
ATOM 767 O O . GLY A 1 97 ? 5.817 1.160 0.348 1.00 82.62 97 GLY A O 1
ATOM 768 N N . MET A 1 98 ? 4.821 3.063 0.943 1.00 85.38 98 MET A N 1
ATOM 769 C CA . MET A 1 98 ? 3.669 2.891 0.055 1.00 85.38 98 MET A CA 1
ATOM 770 C C . MET A 1 98 ? 3.647 3.973 -1.015 1.00 85.38 98 MET A C 1
ATOM 772 O O . MET A 1 98 ? 3.913 5.150 -0.748 1.00 85.38 98 MET A O 1
ATOM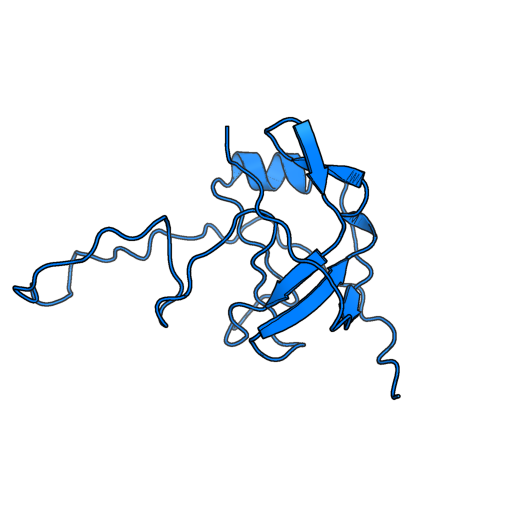 776 N N . TYR A 1 99 ? 3.286 3.573 -2.230 1.00 84.88 99 TYR A N 1
ATOM 777 C CA . TYR A 1 99 ? 3.057 4.504 -3.316 1.00 84.88 99 TYR A CA 1
ATOM 778 C C . TYR A 1 99 ? 1.745 5.268 -3.115 1.00 84.88 99 TYR A C 1
ATOM 780 O O . TYR A 1 99 ? 0.649 4.704 -3.138 1.00 84.88 99 TYR A O 1
ATOM 788 N N . ILE A 1 100 ? 1.878 6.582 -2.942 1.00 81.50 100 ILE A N 1
ATOM 789 C CA . ILE A 1 100 ? 0.791 7.560 -2.930 1.00 81.50 100 ILE A CA 1
ATOM 790 C C . ILE A 1 100 ? 1.218 8.700 -3.855 1.00 81.50 100 ILE A C 1
ATOM 792 O O . ILE A 1 100 ? 2.340 9.193 -3.750 1.00 81.50 100 ILE A O 1
ATOM 796 N N . SER A 1 101 ? 0.336 9.108 -4.766 1.00 77.56 101 SER A N 1
ATOM 797 C CA . SER A 1 101 ? 0.686 9.959 -5.913 1.00 77.56 101 SER A CA 1
ATOM 798 C C . SER A 1 101 ? 1.236 11.344 -5.559 1.00 77.56 101 SER A C 1
ATOM 800 O O . SER A 1 101 ? 2.027 11.888 -6.324 1.00 77.56 101 SER A O 1
ATOM 802 N N . THR A 1 102 ? 0.848 11.926 -4.419 1.00 78.06 102 THR A N 1
ATOM 803 C CA . THR A 1 102 ? 1.338 13.242 -3.980 1.00 78.06 102 THR A CA 1
ATOM 804 C C . THR A 1 102 ? 1.719 13.240 -2.502 1.00 78.06 102 THR A C 1
ATOM 806 O O . THR A 1 102 ? 1.138 12.515 -1.693 1.00 78.06 102 THR A O 1
ATOM 809 N N . ALA A 1 103 ? 2.676 14.095 -2.125 1.00 73.88 103 ALA A N 1
ATOM 810 C CA . ALA A 1 103 ? 3.106 14.247 -0.732 1.00 73.88 103 ALA A CA 1
ATOM 811 C C . ALA A 1 103 ? 1.970 14.733 0.188 1.00 73.88 103 ALA A C 1
ATOM 813 O O . ALA A 1 103 ? 1.858 14.291 1.327 1.00 73.88 103 ALA A O 1
ATOM 814 N N . GLU A 1 104 ? 1.092 15.610 -0.302 1.00 80.25 104 GLU A N 1
ATOM 815 C CA . GLU A 1 104 ? -0.080 16.059 0.456 1.00 80.25 104 GLU A CA 1
ATOM 816 C C . GLU A 1 104 ? -1.056 14.910 0.727 1.00 80.25 104 GLU A C 1
ATOM 818 O O . GLU A 1 104 ? -1.471 14.705 1.870 1.00 80.25 104 GLU A O 1
ATOM 823 N N . ARG A 1 105 ? -1.364 14.116 -0.306 1.00 82.44 105 ARG A N 1
ATOM 824 C CA . ARG A 1 105 ? -2.234 12.940 -0.206 1.00 82.44 105 ARG A CA 1
ATOM 825 C C .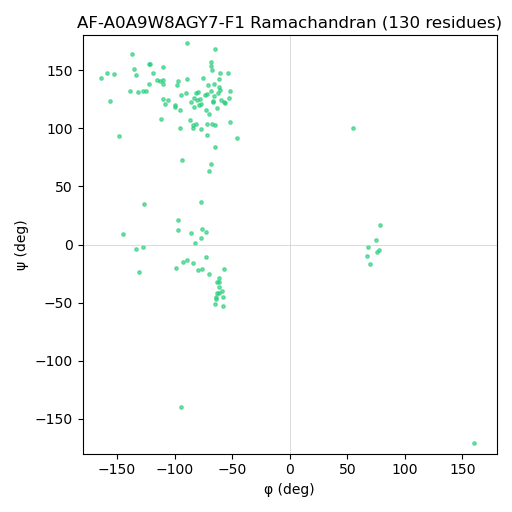 ARG A 1 105 ? -1.643 11.909 0.747 1.00 82.44 105 ARG A C 1
ATOM 827 O O . ARG A 1 105 ? -2.357 11.389 1.595 1.00 82.44 105 ARG A O 1
ATOM 834 N N . LYS A 1 106 ? -0.328 11.689 0.671 1.00 81.38 106 LYS A N 1
ATOM 835 C CA . LYS A 1 106 ? 0.419 10.822 1.586 1.00 81.38 106 LYS A CA 1
ATOM 836 C C . LYS A 1 106 ? 0.273 11.280 3.036 1.00 81.38 106 LYS A C 1
ATOM 838 O O . LYS A 1 106 ? -0.179 10.495 3.863 1.00 81.38 106 LYS A O 1
ATOM 843 N N . ARG A 1 107 ? 0.557 12.557 3.323 1.00 81.88 107 ARG A N 1
ATOM 844 C CA . ARG A 1 107 ? 0.410 13.135 4.669 1.00 81.88 107 ARG A CA 1
ATOM 845 C C . ARG A 1 107 ? -1.016 13.011 5.190 1.00 81.88 107 ARG A C 1
ATOM 847 O O . ARG A 1 107 ? -1.215 12.625 6.332 1.00 81.88 107 ARG A O 1
ATOM 854 N N . LYS A 1 108 ? -2.021 13.320 4.365 1.00 86.38 108 LYS A N 1
ATOM 855 C CA . LYS A 1 108 ? -3.436 13.199 4.749 1.00 86.38 108 LYS A CA 1
ATOM 856 C C . LYS A 1 108 ? -3.820 11.747 5.022 1.00 86.38 108 LYS A C 1
ATOM 858 O O . LYS A 1 108 ? -4.484 11.480 6.020 1.00 86.38 108 LYS A O 1
ATOM 863 N N . TYR A 1 109 ? -3.404 10.828 4.153 1.00 86.19 109 TYR A N 1
ATOM 864 C CA . TYR A 1 109 ? -3.711 9.412 4.279 1.00 86.19 109 TYR A CA 1
ATOM 865 C C . TYR A 1 109 ? -3.053 8.836 5.532 1.00 86.19 109 TYR A C 1
ATOM 867 O O . TYR A 1 109 ? -3.748 8.293 6.381 1.00 86.19 109 TYR A O 1
ATOM 875 N N . PHE A 1 110 ? -1.755 9.037 5.738 1.00 85.75 110 PHE A N 1
ATOM 876 C CA . PHE A 1 110 ? -1.046 8.492 6.899 1.00 85.75 110 PHE A CA 1
ATOM 877 C C . PHE A 1 110 ? -1.179 9.321 8.179 1.00 85.75 110 PHE A C 1
ATOM 879 O O . PHE A 1 110 ? -0.672 8.916 9.220 1.00 85.75 110 PHE A O 1
ATOM 886 N N . LYS A 1 111 ? -1.926 10.433 8.168 1.00 84.75 111 LYS A N 1
ATOM 887 C CA . LYS A 1 111 ? -2.178 11.218 9.381 1.00 84.75 111 LYS A CA 1
ATOM 888 C C . LYS A 1 111 ? -2.806 10.349 10.473 1.00 84.75 111 LYS A C 1
ATOM 890 O O . LYS A 1 111 ? -3.893 9.799 10.294 1.00 84.75 111 LYS A O 1
ATOM 895 N N . GLY A 1 112 ? -2.128 10.278 11.618 1.00 77.94 112 GLY A N 1
ATOM 896 C CA . GLY A 1 112 ? -2.556 9.479 12.769 1.00 77.94 112 GLY A CA 1
ATOM 897 C C . GLY A 1 112 ? -2.333 7.974 12.607 1.00 77.94 112 GLY A C 1
ATOM 898 O O . GLY A 1 112 ? -2.728 7.213 13.486 1.00 77.94 112 GLY A O 1
ATOM 899 N N . LEU A 1 113 ? -1.710 7.542 11.507 1.00 79.31 113 LEU A N 1
ATOM 900 C CA . LEU A 1 113 ? -1.250 6.176 11.329 1.00 79.31 113 LEU A CA 1
ATOM 901 C C . LEU A 1 113 ? 0.111 6.055 12.022 1.00 79.31 113 LEU A C 1
ATOM 903 O O . LEU A 1 113 ? 1.042 6.790 11.707 1.00 79.31 113 LEU A O 1
ATOM 907 N N . GLY A 1 114 ? 0.185 5.194 13.031 1.00 74.81 114 GLY A N 1
ATOM 908 C CA . GLY A 1 114 ? 1.421 4.918 13.752 1.00 74.81 114 GLY A CA 1
ATOM 909 C C . GLY A 1 114 ? 2.137 3.703 13.174 1.00 74.81 114 GLY A C 1
ATOM 910 O O . GLY A 1 114 ? 2.165 3.478 11.966 1.00 74.81 114 GLY A O 1
ATOM 911 N N . MET A 1 115 ? 2.677 2.896 14.080 1.00 75.44 115 MET A N 1
ATOM 912 C CA . MET A 1 115 ? 3.193 1.571 13.766 1.00 75.44 115 MET A CA 1
ATOM 913 C C . MET A 1 115 ? 2.068 0.686 13.221 1.00 75.44 115 MET A C 1
ATOM 915 O O . MET A 1 115 ? 0.974 0.672 13.791 1.00 75.44 115 MET A O 1
ATOM 919 N N . VAL A 1 116 ? 2.341 -0.055 12.147 1.00 78.94 116 VAL A N 1
ATOM 920 C CA . VAL A 1 116 ? 1.361 -0.977 11.562 1.00 78.94 116 VAL A CA 1
ATOM 921 C C . VAL A 1 116 ? 1.705 -2.439 11.757 1.00 78.94 116 VAL A C 1
ATOM 923 O O . VAL A 1 116 ? 2.871 -2.824 11.851 1.00 78.94 116 VAL A O 1
ATOM 926 N N . THR A 1 117 ? 0.654 -3.251 11.773 1.00 84.00 117 THR A N 1
ATOM 927 C CA . THR A 1 117 ? 0.702 -4.702 11.838 1.00 84.00 117 THR A CA 1
ATOM 928 C C . THR A 1 117 ? 0.614 -5.261 10.427 1.00 84.00 117 THR A C 1
ATOM 930 O O . THR A 1 117 ? -0.409 -5.121 9.753 1.00 84.00 117 THR A O 1
ATOM 933 N N . VAL A 1 118 ? 1.683 -5.925 9.995 1.00 87.88 118 VAL A N 1
ATOM 934 C CA . VAL A 1 11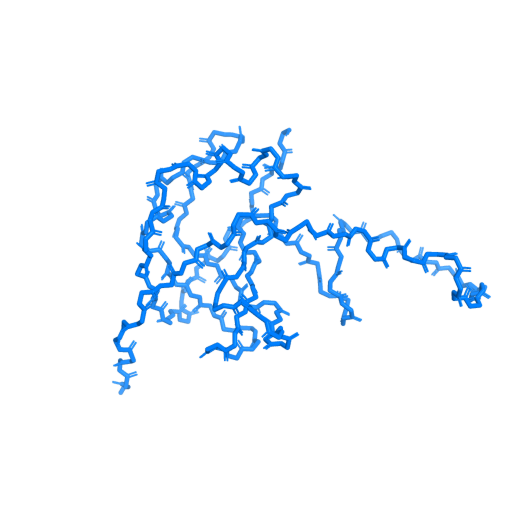8 ? 1.794 -6.523 8.661 1.00 87.88 118 VAL A CA 1
ATOM 935 C C . VAL A 1 118 ? 1.764 -8.045 8.776 1.00 87.88 118 VAL A C 1
ATOM 937 O O . VAL A 1 118 ? 2.363 -8.622 9.684 1.00 87.88 118 VAL A O 1
ATOM 940 N N . THR A 1 119 ? 1.047 -8.712 7.875 1.00 89.12 119 THR A N 1
ATOM 941 C CA . THR A 1 119 ? 0.985 -10.178 7.801 1.00 89.12 119 THR A CA 1
ATOM 942 C C . THR A 1 119 ? 1.045 -10.626 6.345 1.00 89.12 119 THR A C 1
ATOM 944 O O . THR A 1 119 ? 0.306 -10.098 5.516 1.00 89.12 119 THR A O 1
ATOM 947 N N . GLU A 1 120 ? 1.901 -11.597 6.025 1.00 92.56 120 GLU A N 1
ATOM 948 C CA . GLU A 1 120 ? 1.876 -12.260 4.715 1.00 92.56 120 GLU A CA 1
ATOM 949 C C . GLU A 1 120 ? 0.537 -12.975 4.518 1.00 92.56 120 GLU A C 1
ATOM 951 O O . GLU A 1 120 ? 0.067 -13.699 5.401 1.00 92.56 120 GLU A O 1
ATOM 956 N N . LYS A 1 121 ? -0.101 -12.740 3.370 1.00 90.00 121 LYS A N 1
ATOM 957 C CA . LYS A 1 121 ? -1.426 -13.279 3.071 1.00 90.00 121 LYS A CA 1
ATOM 958 C C . LYS A 1 121 ? -1.568 -13.535 1.569 1.00 90.00 121 LYS A C 1
ATOM 960 O O . LYS A 1 121 ? -1.949 -12.648 0.811 1.00 90.00 121 LYS A O 1
ATOM 965 N N . ASP A 1 122 ? -1.285 -14.757 1.129 1.00 86.06 122 ASP A N 1
ATOM 966 C CA . ASP A 1 122 ? -1.288 -15.121 -0.302 1.00 86.06 122 ASP A CA 1
ATOM 967 C C . ASP A 1 122 ? -2.660 -14.940 -0.981 1.00 86.06 122 ASP A C 1
ATOM 969 O O . ASP A 1 122 ? -2.760 -14.570 -2.160 1.00 86.06 122 ASP A O 1
ATOM 973 N N . ASP A 1 123 ? -3.740 -15.144 -0.223 1.00 89.62 123 ASP A N 1
ATOM 974 C CA . ASP A 1 123 ? -5.126 -14.973 -0.660 1.00 89.62 123 ASP A CA 1
ATOM 975 C C . ASP A 1 123 ? -5.636 -13.524 -0.528 1.00 89.62 123 ASP A C 1
ATOM 977 O O . ASP A 1 123 ? -6.823 -13.265 -0.731 1.00 89.62 123 ASP A O 1
ATOM 981 N N . CYS A 1 124 ? -4.761 -12.550 -0.238 1.00 88.88 124 CYS A N 1
ATOM 982 C CA . CYS A 1 124 ? -5.157 -11.143 -0.213 1.00 88.88 124 CYS A CA 1
ATOM 983 C C . CYS A 1 124 ? -5.529 -10.660 -1.625 1.00 88.88 124 CYS A C 1
ATOM 985 O O . CYS A 1 124 ? -4.731 -10.714 -2.569 1.00 88.88 124 CYS A O 1
ATOM 987 N N . ASP A 1 125 ? -6.751 -10.152 -1.769 1.00 93.94 125 ASP A N 1
ATOM 988 C CA . ASP A 1 125 ? -7.223 -9.517 -2.996 1.00 93.94 125 ASP A CA 1
ATOM 989 C C . ASP A 1 125 ? -6.787 -8.046 -3.028 1.00 93.94 125 ASP A C 1
ATOM 991 O O . ASP A 1 125 ? -7.371 -7.185 -2.368 1.00 93.94 125 ASP A O 1
ATOM 995 N N . VAL A 1 126 ? -5.719 -7.747 -3.766 1.00 92.12 126 VAL A N 1
ATOM 996 C CA . VAL A 1 126 ? -5.178 -6.385 -3.872 1.00 92.12 126 VAL A CA 1
ATOM 997 C C . VAL A 1 126 ? -6.051 -5.566 -4.824 1.00 92.12 126 VAL A C 1
ATOM 999 O O . VAL A 1 126 ? -5.926 -5.650 -6.050 1.00 92.12 126 VAL A O 1
ATOM 1002 N N . ARG A 1 127 ? -6.941 -4.753 -4.248 1.00 91.06 127 ARG A N 1
ATOM 1003 C CA . ARG A 1 127 ? -7.889 -3.918 -4.998 1.00 91.06 127 ARG A CA 1
ATOM 1004 C C . ARG A 1 127 ? -7.186 -2.798 -5.760 1.00 91.06 127 ARG A C 1
ATOM 1006 O O . ARG A 1 127 ? -6.105 -2.350 -5.403 1.00 91.06 127 ARG A O 1
ATOM 1013 N N . ARG A 1 128 ? -7.836 -2.288 -6.806 1.00 88.25 128 ARG A N 1
ATOM 1014 C CA . ARG A 1 128 ? -7.422 -1.049 -7.481 1.00 88.25 128 ARG A CA 1
ATOM 1015 C C . ARG A 1 128 ? -8.285 0.111 -6.999 1.00 88.25 128 ARG A C 1
ATOM 1017 O O . ARG A 1 128 ? -9.492 0.113 -7.229 1.00 88.25 128 ARG A O 1
ATOM 1024 N N . TYR A 1 129 ? -7.654 1.106 -6.386 1.00 87.06 129 TYR A N 1
ATOM 1025 C CA . TYR A 1 129 ? -8.303 2.354 -5.989 1.00 87.06 129 TYR A CA 1
ATOM 1026 C C . TYR A 1 129 ? -8.063 3.426 -7.050 1.00 87.06 129 TYR A C 1
ATOM 1028 O O . TYR A 1 129 ? -6.980 3.506 -7.632 1.00 87.06 129 TYR A O 1
ATOM 1036 N N . LYS A 1 130 ? -9.085 4.242 -7.320 1.00 79.19 130 LYS A N 1
ATOM 1037 C CA . LYS A 1 130 ? -8.969 5.366 -8.251 1.00 79.19 130 LYS A CA 1
ATOM 1038 C C . LYS A 1 130 ? -8.512 6.604 -7.493 1.00 79.19 130 LYS A C 1
ATOM 1040 O O . LYS A 1 130 ? -8.928 6.829 -6.358 1.00 79.19 130 LYS A O 1
ATOM 1045 N N . LEU A 1 131 ? -7.667 7.393 -8.142 1.00 75.62 131 LEU A N 1
ATOM 1046 C CA . LEU A 1 131 ? -7.376 8.747 -7.701 1.00 75.62 131 LEU A CA 1
ATOM 1047 C C . LEU A 1 131 ? -8.486 9.643 -8.247 1.00 75.62 131 LEU A C 1
ATOM 1049 O O . LEU A 1 131 ? -8.756 9.605 -9.447 1.00 75.62 131 LEU A O 1
ATOM 1053 N N . GLU A 1 132 ? -9.123 10.398 -7.363 1.00 68.06 132 GLU A N 1
ATOM 1054 C CA . GLU A 1 132 ? -9.869 11.608 -7.725 1.00 68.06 132 GLU A CA 1
ATOM 1055 C C . GLU A 1 132 ? -8.947 12.830 -7.700 1.00 68.06 132 GLU A C 1
ATOM 1057 O O . GLU A 1 132 ? -7.938 12.796 -6.936 1.00 68.06 132 GLU A O 1
#

Organism: NCBI:txid1520584

Nearest PDB structures (foldseek):
  5ffo-assembly1_G  TM=2.337E-01  e=6.830E-01  Homo sapiens
  6oej-assembly2_A  TM=2.782E-01  e=9.145E+00  Human immunodeficiency virus 1

Mean predicted aligned error: 10.76 Å

pLDDT: mean 70.5, std 22.67, range [26.45, 95.69]

Foldseek 3Di:
DDWPFDDFFFADLDDDPPPVCPVVDDPPPPDDDDDDPDDADPVRHDAFAPAEKEAQPDDFQFKKFWPVQAQQQAPVRDGGRRIHGHHYHPDDDGRMYGDHNDSVSSCVRCPVPGTITMTGDPPDDRDHDDDD

Secondary structure (DSSP, 8-state):
--------B-B-TT--------TTSS----S-PPPPSS-B-TTSPBPPTTTEEE-SSS-TT-EEEEEEEEEEEPTTSPEEEEEEEEEE---SS-SBEE--SSHHHHHHHHTT--SB-EEE-TT---PPPPP-

Radius of gyration: 15.63 Å; Cα contacts (8 Å, |Δi|>4): 226; chains: 1; bounding box: 35×39×45 Å